Protein AF-A0A6J6ZV32-F1 (afdb_monomer)

Solvent-accessible surface area (backbone atoms only — not comparable to full-atom values): 4642 Å² total; per-residue (Å²): 130,64,74,70,56,54,60,54,51,53,28,54,50,53,53,48,53,44,52,54,50,52,56,52,41,56,70,70,35,45,77,37,81,90,78,70,41,52,41,60,51,74,67,43,51,54,53,49,52,53,45,48,52,60,45,57,82,42,48,98,61,46,76,59,66,82,54,54,47,62,52,54,53,50,52,56,43,56,75,108

Nearest PDB structures (foldseek):
  3f4m-assembly1_A  TM=3.325E-01  e=4.556E+00  Homo sapiens

Structure (mmCIF, N/CA/C/O backbone):
data_AF-A0A6J6ZV32-F1
#
_entry.id   AF-A0A6J6ZV32-F1
#
loop_
_atom_site.group_PDB
_atom_site.id
_atom_site.type_symbol
_atom_site.label_atom_id
_atom_site.label_alt_id
_atom_site.label_comp_id
_atom_site.label_asym_id
_atom_site.label_entity_id
_atom_s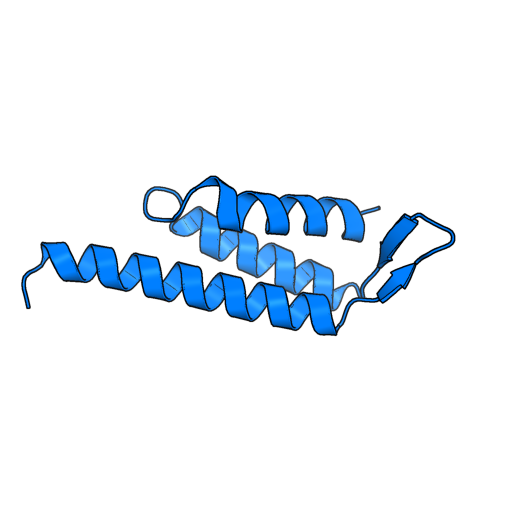ite.label_seq_id
_atom_site.pdbx_PDB_ins_code
_atom_site.Cartn_x
_atom_site.Cartn_y
_atom_site.Cartn_z
_atom_site.occupancy
_atom_site.B_iso_or_equiv
_atom_site.auth_seq_id
_atom_site.auth_comp_id
_atom_site.auth_asym_id
_atom_site.auth_atom_id
_atom_site.pdbx_PDB_model_num
ATOM 1 N N . MET A 1 1 ? 18.352 -7.512 -25.539 1.00 55.78 1 MET A N 1
ATOM 2 C CA . MET A 1 1 ? 17.136 -6.797 -25.095 1.00 55.78 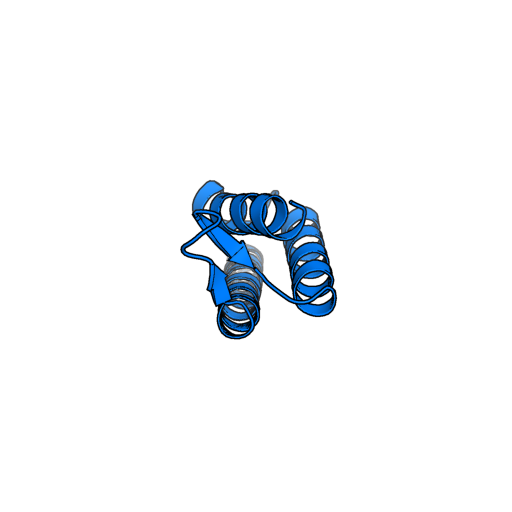1 MET A CA 1
ATOM 3 C C . MET A 1 1 ? 17.461 -5.309 -25.134 1.00 55.78 1 MET A C 1
ATOM 5 O O . MET A 1 1 ? 18.543 -4.956 -24.683 1.00 55.78 1 MET A O 1
ATOM 9 N N . ILE A 1 2 ? 16.639 -4.475 -25.776 1.00 67.81 2 ILE A N 1
ATOM 10 C CA . ILE A 1 2 ? 16.931 -3.041 -25.967 1.00 67.81 2 ILE A CA 1
ATOM 11 C C . ILE A 1 2 ? 16.945 -2.369 -24.585 1.00 67.81 2 ILE A C 1
ATOM 13 O O . ILE A 1 2 ? 15.979 -2.508 -23.840 1.00 67.81 2 ILE A O 1
ATOM 17 N N . SER A 1 3 ? 18.032 -1.679 -24.235 1.00 70.25 3 SER A N 1
ATOM 18 C CA . SER A 1 3 ? 18.271 -1.065 -22.912 1.00 70.25 3 SER A CA 1
ATOM 19 C C . SER A 1 3 ? 17.170 -0.098 -22.464 1.00 70.25 3 SER A C 1
ATOM 21 O O . SER A 1 3 ? 16.956 0.100 -21.269 1.00 70.25 3 SER A O 1
ATOM 23 N N . GLU A 1 4 ? 16.445 0.476 -23.419 1.00 67.56 4 GLU A N 1
ATOM 24 C CA . GLU A 1 4 ? 15.268 1.300 -23.174 1.00 67.56 4 GLU A CA 1
ATOM 25 C C . GLU A 1 4 ? 14.136 0.477 -22.547 1.00 67.56 4 GLU A C 1
ATOM 27 O O . GLU A 1 4 ? 13.604 0.889 -21.521 1.00 67.56 4 GLU A O 1
ATOM 32 N N . ILE A 1 5 ? 13.832 -0.717 -23.077 1.00 74.19 5 ILE A N 1
ATOM 33 C CA . ILE A 1 5 ? 12.761 -1.613 -22.594 1.00 74.19 5 ILE A CA 1
ATOM 34 C C . ILE A 1 5 ? 13.048 -2.112 -21.174 1.00 74.19 5 ILE A C 1
ATOM 36 O O . ILE A 1 5 ? 12.121 -2.247 -20.381 1.00 74.19 5 ILE A O 1
ATOM 40 N N . THR A 1 6 ? 14.316 -2.321 -20.811 1.00 79.56 6 THR A N 1
ATOM 41 C CA . THR A 1 6 ? 14.704 -2.751 -19.457 1.00 79.56 6 THR A CA 1
ATOM 42 C C . THR A 1 6 ? 14.231 -1.771 -18.384 1.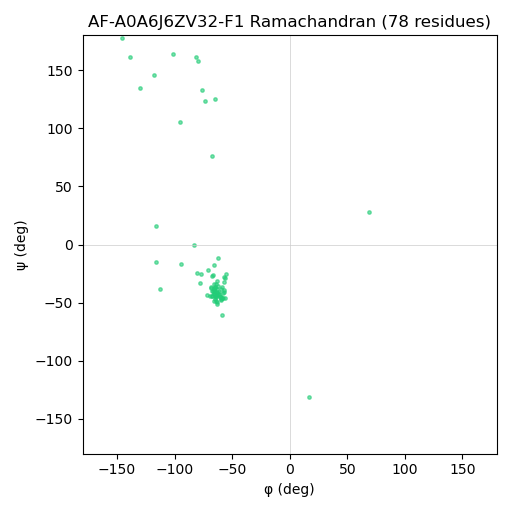00 79.56 6 THR A C 1
ATOM 44 O O . THR A 1 6 ? 13.685 -2.197 -17.371 1.00 79.56 6 THR A O 1
ATOM 47 N N . LYS A 1 7 ? 14.358 -0.461 -18.632 1.00 74.12 7 LYS A N 1
ATOM 48 C CA . LYS A 1 7 ? 13.873 0.566 -17.698 1.00 74.12 7 LYS A CA 1
ATOM 49 C C . LYS A 1 7 ? 12.355 0.546 -17.574 1.00 74.12 7 LYS A C 1
ATOM 51 O O . LYS A 1 7 ? 11.836 0.823 -16.504 1.00 74.12 7 LYS A O 1
ATOM 56 N N . TRP A 1 8 ? 11.636 0.233 -18.651 1.00 75.62 8 TRP A N 1
ATOM 57 C CA . TRP A 1 8 ? 10.182 0.065 -18.605 1.00 75.62 8 TRP A CA 1
ATOM 58 C C . TRP A 1 8 ? 9.783 -1.187 -17.825 1.00 75.62 8 TRP A C 1
ATOM 60 O O . TRP A 1 8 ? 8.901 -1.111 -16.981 1.00 75.62 8 TRP A O 1
ATOM 70 N N . LEU A 1 9 ? 10.461 -2.314 -18.043 1.00 80.50 9 LEU A N 1
ATOM 71 C CA . LEU A 1 9 ? 10.205 -3.560 -17.315 1.00 80.50 9 LEU A CA 1
ATOM 72 C C . LEU A 1 9 ? 10.408 -3.402 -15.808 1.00 80.50 9 LEU A C 1
ATOM 74 O O . LEU A 1 9 ? 9.546 -3.814 -15.041 1.00 80.50 9 LEU A O 1
ATOM 78 N N . GLU A 1 10 ? 11.497 -2.757 -15.391 1.00 80.81 10 GLU A N 1
ATOM 79 C CA . GLU A 1 10 ? 11.771 -2.478 -13.977 1.00 80.81 10 GLU A CA 1
ATOM 80 C C . GLU A 1 10 ? 10.630 -1.677 -13.325 1.00 80.81 10 GLU A C 1
ATOM 82 O O . GLU A 1 10 ? 10.192 -1.999 -12.225 1.00 80.81 10 GLU A O 1
ATOM 87 N N . LYS A 1 11 ? 10.056 -0.706 -14.047 1.00 77.25 11 LYS A N 1
ATOM 88 C CA . LYS A 1 11 ? 8.899 0.078 -13.581 1.00 77.25 11 LYS A CA 1
ATOM 89 C C . LYS A 1 11 ? 7.660 -0.774 -13.356 1.00 77.25 11 LYS A C 1
ATOM 91 O O . LYS A 1 11 ? 7.019 -0.658 -12.318 1.00 77.25 11 LYS A O 1
ATOM 96 N N . TYR A 1 12 ? 7.307 -1.604 -14.335 1.00 80.75 12 TYR A N 1
ATOM 97 C CA . TYR A 1 12 ? 6.133 -2.470 -14.228 1.00 80.75 12 TYR A CA 1
ATOM 98 C C . TYR A 1 12 ? 6.297 -3.512 -13.122 1.00 80.75 12 TYR A C 1
ATOM 100 O O . TYR A 1 12 ? 5.327 -3.809 -12.432 1.00 80.75 12 TYR A O 1
ATOM 108 N N . LEU A 1 13 ? 7.513 -4.034 -12.934 1.00 85.75 13 LEU A N 1
ATOM 109 C CA . LEU A 1 13 ? 7.816 -4.966 -11.851 1.00 85.75 13 LEU A CA 1
ATOM 110 C C . LEU A 1 13 ? 7.625 -4.302 -10.490 1.00 85.75 13 LEU A C 1
ATOM 112 O O . LEU A 1 13 ? 6.854 -4.814 -9.689 1.00 85.75 13 LEU A O 1
ATOM 116 N N . ILE A 1 14 ? 8.224 -3.130 -10.266 1.00 84.25 14 ILE A N 1
ATOM 117 C CA . ILE A 1 14 ? 8.093 -2.414 -8.990 1.00 84.25 14 ILE A CA 1
ATOM 118 C C . ILE A 1 14 ? 6.635 -2.014 -8.737 1.00 84.25 14 ILE A C 1
ATOM 120 O O . ILE A 1 14 ? 6.123 -2.211 -7.641 1.00 84.25 14 ILE A O 1
ATOM 124 N N . GLY A 1 15 ? 5.928 -1.503 -9.749 1.00 83.19 15 GLY A N 1
ATOM 125 C CA . GLY A 1 15 ? 4.512 -1.158 -9.610 1.00 83.19 15 GLY A CA 1
ATOM 126 C C . GLY A 1 15 ? 3.648 -2.378 -9.280 1.00 83.19 15 GLY A C 1
ATOM 127 O O . GLY A 1 15 ? 2.776 -2.304 -8.419 1.00 83.19 15 GLY A O 1
ATOM 128 N N . GLY A 1 16 ? 3.923 -3.518 -9.918 1.00 85.75 16 GLY A N 1
ATOM 129 C CA . GLY A 1 16 ? 3.260 -4.787 -9.627 1.00 85.75 16 GLY A CA 1
ATOM 130 C C . GLY A 1 16 ? 3.557 -5.301 -8.218 1.00 85.75 16 GLY A C 1
ATOM 131 O O . GLY A 1 16 ? 2.632 -5.696 -7.514 1.00 85.75 16 GLY A O 1
ATOM 132 N N . GLU A 1 17 ? 4.817 -5.253 -7.783 1.00 87.88 17 GLU A N 1
ATOM 133 C CA . GLU A 1 17 ? 5.233 -5.612 -6.421 1.00 87.88 17 GLU A CA 1
ATOM 134 C C . GLU A 1 17 ? 4.502 -4.765 -5.379 1.00 87.88 17 GLU A C 1
ATOM 136 O O . GLU A 1 17 ? 3.943 -5.307 -4.425 1.00 87.88 17 GLU A O 1
ATOM 141 N N . VAL A 1 18 ? 4.434 -3.450 -5.598 1.00 86.88 18 VAL A N 1
ATOM 142 C CA . VAL A 1 18 ? 3.753 -2.530 -4.685 1.00 86.88 18 VAL A CA 1
ATOM 143 C C . VAL A 1 18 ? 2.243 -2.785 -4.651 1.00 86.88 18 VAL A C 1
ATOM 145 O O . VAL A 1 18 ? 1.664 -2.827 -3.569 1.00 86.88 18 VAL A O 1
ATOM 148 N N . LEU A 1 19 ? 1.598 -3.033 -5.797 1.00 86.00 19 LEU A N 1
ATOM 149 C CA . LEU A 1 19 ? 0.170 -3.377 -5.852 1.00 86.00 19 LEU A CA 1
ATOM 150 C C . LEU A 1 19 ? -0.145 -4.699 -5.139 1.00 86.00 19 LEU A C 1
ATOM 152 O O . LEU A 1 19 ? -1.145 -4.801 -4.426 1.00 86.00 19 LEU A O 1
ATOM 156 N N . VAL A 1 20 ? 0.706 -5.714 -5.310 1.00 90.06 20 VAL A N 1
ATOM 157 C CA . VAL A 1 20 ? 0.566 -6.992 -4.599 1.00 90.06 20 VAL A CA 1
ATOM 158 C C . VAL A 1 20 ? 0.742 -6.785 -3.095 1.00 90.06 20 VAL A C 1
ATOM 160 O O . VAL A 1 20 ? -0.064 -7.307 -2.324 1.00 90.06 20 VAL A O 1
ATOM 163 N N . GLY A 1 21 ? 1.741 -6.001 -2.683 1.00 89.38 21 GLY A N 1
ATOM 164 C CA . GLY A 1 21 ? 1.974 -5.643 -1.285 1.00 89.38 21 GLY A CA 1
ATOM 165 C C . GLY A 1 21 ? 0.785 -4.907 -0.668 1.00 89.38 21 GLY A C 1
ATOM 166 O O . GLY A 1 21 ? 0.293 -5.319 0.379 1.00 89.38 21 GLY A O 1
ATOM 167 N N . LEU A 1 22 ? 0.243 -3.899 -1.356 1.00 88.25 22 LEU A N 1
ATOM 168 C CA . LEU A 1 22 ? -0.955 -3.175 -0.922 1.00 88.25 22 LEU A CA 1
ATOM 169 C C . LEU A 1 22 ? -2.135 -4.133 -0.704 1.00 88.25 22 LEU A C 1
ATOM 171 O O . LEU A 1 22 ? -2.800 -4.087 0.327 1.00 88.25 22 LEU A O 1
ATOM 175 N N . GLY A 1 23 ? -2.363 -5.050 -1.648 1.00 88.50 23 GLY A N 1
ATOM 176 C CA . GLY A 1 23 ? -3.407 -6.065 -1.527 1.00 88.50 23 GLY A CA 1
ATOM 177 C C . GLY A 1 23 ? -3.192 -7.033 -0.357 1.00 88.50 23 GLY A C 1
ATOM 178 O O . GLY A 1 23 ? -4.164 -7.520 0.218 1.00 88.50 23 GLY A O 1
ATOM 179 N N . GLN A 1 24 ? -1.943 -7.322 0.013 1.00 90.69 24 GLN A N 1
ATOM 180 C CA . GLN A 1 24 ? -1.627 -8.137 1.190 1.00 90.69 24 GLN A CA 1
ATOM 181 C C . GLN A 1 24 ? -1.910 -7.386 2.489 1.00 90.69 24 GLN A C 1
ATOM 183 O O . GLN A 1 24 ? -2.526 -7.967 3.380 1.00 90.69 24 GLN A O 1
ATOM 188 N N . VAL A 1 25 ? -1.531 -6.109 2.573 1.00 89.94 25 VAL A N 1
ATOM 189 C CA . VAL A 1 25 ? -1.813 -5.284 3.754 1.00 89.94 25 VAL A CA 1
ATOM 190 C C . VAL A 1 25 ? -3.321 -5.110 3.937 1.00 89.94 25 VAL A C 1
ATOM 192 O O . VAL A 1 25 ? -3.849 -5.383 5.010 1.00 89.94 25 VAL A O 1
ATOM 195 N N . LEU A 1 26 ? -4.051 -4.808 2.859 1.00 88.12 26 LEU A N 1
ATOM 196 C CA . LEU A 1 26 ? -5.514 -4.697 2.882 1.00 88.12 26 LEU A CA 1
ATOM 197 C C . LEU A 1 26 ? -6.223 -5.965 3.372 1.00 88.12 26 LEU A C 1
ATOM 199 O O . LEU A 1 26 ? -7.273 -5.865 4.000 1.00 88.12 26 LEU A O 1
ATOM 203 N N . LYS A 1 27 ? -5.673 -7.159 3.108 1.00 88.12 27 LYS A N 1
ATOM 204 C CA . LYS A 1 27 ? -6.222 -8.418 3.645 1.00 88.12 27 LYS A CA 1
ATOM 205 C C . LYS A 1 27 ? -6.071 -8.540 5.163 1.00 88.12 27 LYS A C 1
ATOM 207 O O . LYS A 1 27 ? -6.844 -9.280 5.766 1.00 88.12 27 LYS A O 1
ATOM 212 N N . GLY A 1 28 ? -5.065 -7.891 5.748 1.00 83.31 28 GLY A N 1
ATOM 213 C CA . GLY A 1 28 ? -4.857 -7.821 7.196 1.00 83.31 28 GLY A CA 1
ATOM 214 C C . GLY A 1 28 ? -5.742 -6.774 7.873 1.00 83.31 28 GLY A C 1
ATOM 215 O O . GLY A 1 28 ? -6.071 -6.909 9.051 1.00 83.31 28 GLY A O 1
ATOM 216 N N . CYS A 1 29 ? -6.183 -5.763 7.123 1.00 88.81 29 CYS A N 1
ATOM 217 C CA . CYS A 1 29 ? -7.039 -4.706 7.635 1.00 88.81 29 CYS A CA 1
ATOM 218 C C . CYS A 1 29 ? -8.519 -5.118 7.733 1.00 88.81 29 CYS A C 1
ATOM 220 O O . CYS A 1 29 ? -9.006 -6.018 7.052 1.00 88.81 29 CYS A O 1
ATOM 222 N N . THR A 1 30 ? -9.266 -4.414 8.582 1.00 90.12 30 THR A N 1
ATOM 223 C CA . THR A 1 30 ? -10.713 -4.579 8.760 1.00 90.12 30 THR A CA 1
ATOM 224 C C . THR A 1 30 ? -11.405 -3.225 8.686 1.00 90.12 30 THR A C 1
ATOM 226 O O . THR A 1 30 ? -10.975 -2.262 9.320 1.00 90.12 30 THR A O 1
ATOM 229 N N . PHE A 1 31 ? -12.506 -3.149 7.939 1.00 87.19 31 PHE A N 1
ATOM 230 C CA . PHE A 1 31 ? -13.333 -1.948 7.892 1.00 87.19 31 PHE A CA 1
ATOM 231 C C . PHE A 1 31 ? -14.132 -1.785 9.191 1.00 87.19 31 PHE A C 1
ATOM 233 O O . PHE A 1 31 ? -14.893 -2.674 9.578 1.00 87.19 31 PHE A O 1
ATOM 240 N N . ASN A 1 32 ? -13.971 -0.642 9.853 1.00 86.62 32 ASN A N 1
ATOM 241 C CA . ASN A 1 32 ? -14.717 -0.274 11.045 1.00 86.62 32 ASN A CA 1
ATOM 242 C C . ASN A 1 32 ? -15.923 0.591 10.648 1.00 86.62 32 ASN A C 1
ATOM 244 O O . ASN A 1 32 ? -15.775 1.771 10.334 1.00 86.62 32 ASN A O 1
ATOM 248 N N . SER A 1 33 ? -17.125 0.011 10.691 1.00 85.81 33 SER A N 1
ATOM 249 C CA . SER A 1 33 ? -18.370 0.695 10.316 1.00 85.81 33 SER A CA 1
ATOM 250 C C . SER A 1 33 ? -18.760 1.844 11.245 1.00 85.81 33 SER A C 1
ATOM 252 O O . SER A 1 33 ? -19.445 2.761 10.802 1.00 85.81 33 SER A O 1
ATOM 254 N N . ASP A 1 34 ? -18.328 1.813 12.506 1.00 84.88 34 ASP A N 1
ATOM 255 C CA . ASP A 1 34 ? -18.671 2.841 13.496 1.00 84.88 34 ASP A CA 1
ATOM 256 C C . ASP A 1 34 ? -17.827 4.106 13.304 1.00 84.88 34 ASP A C 1
ATOM 258 O O . ASP A 1 34 ? -18.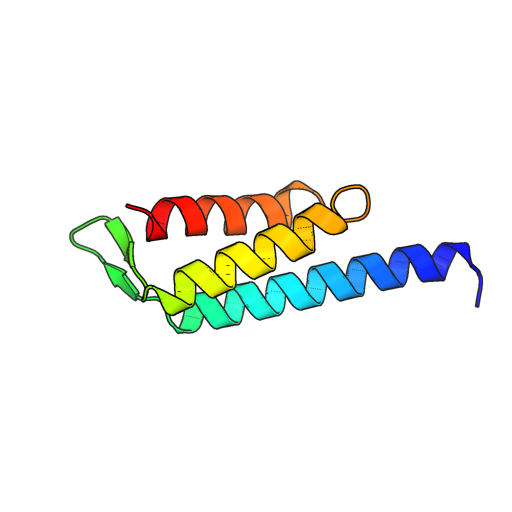296 5.219 13.536 1.00 84.88 34 ASP A O 1
ATOM 262 N N . LYS A 1 35 ? -16.576 3.932 12.864 1.00 79.44 35 LYS A N 1
ATOM 263 C CA . LYS A 1 35 ? -15.642 5.026 12.561 1.00 79.44 35 LYS A CA 1
ATOM 264 C C . LYS A 1 35 ? -15.634 5.428 11.085 1.00 79.44 35 LYS A C 1
ATOM 266 O O . LYS A 1 35 ? -15.155 6.509 10.762 1.00 79.44 35 LYS A O 1
ATOM 271 N N . GLY A 1 36 ? -16.160 4.577 10.204 1.00 83.06 36 GLY A N 1
ATOM 272 C CA . GLY A 1 36 ? -16.178 4.801 8.761 1.00 83.06 36 GLY A CA 1
ATOM 273 C C . GLY A 1 36 ? -14.795 4.739 8.107 1.00 83.06 36 GLY A C 1
ATOM 274 O O . GLY A 1 36 ? -14.593 5.402 7.096 1.00 83.06 36 GLY A O 1
ATOM 275 N N . CYS A 1 37 ? -13.852 3.980 8.674 1.00 83.88 37 CYS A N 1
ATOM 276 C CA . CYS A 1 37 ? -12.476 3.875 8.179 1.00 83.88 37 CYS A CA 1
ATOM 277 C C . CYS A 1 37 ? -11.947 2.438 8.224 1.00 83.88 37 CYS A C 1
ATOM 279 O O . CYS A 1 37 ? -12.468 1.576 8.944 1.00 83.88 37 CYS A O 1
ATOM 281 N N . ILE A 1 38 ? -10.893 2.173 7.458 1.00 86.25 38 ILE A N 1
ATOM 282 C CA . ILE A 1 38 ? -10.121 0.940 7.545 1.00 86.25 38 ILE A CA 1
ATOM 283 C C . ILE A 1 38 ? -9.217 1.008 8.778 1.00 86.25 38 ILE A C 1
ATOM 285 O O . ILE A 1 38 ? -8.534 1.992 9.031 1.00 86.25 38 ILE A O 1
ATOM 289 N N . THR A 1 39 ? -9.212 -0.071 9.555 1.00 84.94 39 THR A N 1
ATOM 290 C CA . THR A 1 39 ? -8.352 -0.236 10.729 1.00 84.94 39 THR A CA 1
ATOM 291 C C . THR A 1 39 ? -7.415 -1.414 10.517 1.00 84.94 39 THR A C 1
ATOM 293 O O . THR A 1 39 ? -7.780 -2.404 9.881 1.00 84.94 39 THR A O 1
ATOM 296 N N . GLY A 1 40 ? -6.204 -1.319 11.048 1.00 86.50 40 GLY A N 1
ATOM 297 C CA . GLY A 1 40 ? -5.180 -2.347 10.922 1.00 86.50 40 GLY A CA 1
ATOM 298 C C . GLY A 1 40 ? -4.323 -2.416 12.174 1.00 86.50 40 GLY A C 1
ATOM 299 O O . GLY A 1 40 ? -4.508 -1.668 13.136 1.00 86.50 40 GLY A O 1
ATOM 300 N N . THR A 1 41 ? -3.391 -3.352 12.173 1.00 88.25 41 THR A N 1
ATOM 301 C CA . THR A 1 41 ? -2.387 -3.478 13.222 1.00 88.25 41 THR A CA 1
ATOM 302 C C . THR A 1 41 ? -1.230 -2.501 12.981 1.00 88.25 41 THR A C 1
ATOM 304 O O . THR A 1 41 ? -1.001 -2.079 11.847 1.00 88.25 41 THR A O 1
ATOM 307 N N . PRO A 1 42 ? -0.414 -2.190 14.004 1.00 86.44 42 PRO A N 1
ATOM 308 C CA . PRO A 1 42 ? 0.814 -1.419 13.803 1.00 86.44 42 PRO A CA 1
ATOM 309 C C . PRO A 1 42 ? 1.766 -2.047 12.770 1.00 86.44 42 PRO A C 1
ATOM 311 O O . PRO A 1 42 ? 2.500 -1.337 12.091 1.00 86.44 42 PRO A O 1
ATOM 314 N N . ALA A 1 43 ? 1.736 -3.377 12.620 1.00 86.38 43 ALA A N 1
ATOM 315 C CA . ALA A 1 43 ? 2.528 -4.074 11.611 1.00 86.38 43 ALA A CA 1
ATOM 316 C C . ALA A 1 43 ? 2.045 -3.775 10.181 1.00 86.38 43 ALA A C 1
ATOM 318 O O . ALA A 1 43 ? 2.873 -3.631 9.283 1.00 86.38 43 ALA A O 1
ATOM 319 N N . ASP A 1 44 ? 0.731 -3.632 9.980 1.00 86.94 44 ASP A N 1
ATOM 320 C CA . ASP A 1 44 ? 0.140 -3.255 8.689 1.00 86.94 44 ASP A CA 1
ATOM 321 C C . ASP A 1 44 ? 0.564 -1.837 8.293 1.00 86.94 44 ASP A C 1
ATOM 323 O O . ASP A 1 44 ? 0.937 -1.591 7.146 1.00 86.94 44 ASP A O 1
ATOM 327 N N . GLN A 1 45 ? 0.594 -0.923 9.266 1.00 85.56 45 GLN A N 1
ATOM 328 C CA . GLN A 1 45 ? 1.055 0.447 9.059 1.00 85.56 45 GLN A CA 1
ATOM 329 C C . GLN A 1 45 ? 2.540 0.497 8.669 1.00 85.56 45 GLN A C 1
ATOM 331 O O . GLN A 1 45 ? 2.883 1.106 7.657 1.00 85.56 45 GLN A O 1
ATOM 336 N N . SER A 1 46 ? 3.418 -0.205 9.395 1.00 86.94 46 SER A N 1
ATOM 337 C CA . SER A 1 46 ? 4.844 -0.270 9.040 1.00 86.94 46 SER A CA 1
ATOM 338 C C . SER A 1 46 ? 5.087 -0.913 7.669 1.00 86.94 46 SER A C 1
ATOM 340 O O . SER A 1 46 ? 5.984 -0.495 6.938 1.00 86.94 46 SER A O 1
ATOM 342 N N . ALA A 1 47 ? 4.288 -1.916 7.288 1.00 87.75 47 ALA A N 1
ATOM 343 C CA . ALA A 1 47 ? 4.371 -2.522 5.960 1.00 87.75 47 ALA A CA 1
ATOM 344 C C . ALA A 1 47 ? 3.969 -1.535 4.850 1.00 87.75 47 ALA A C 1
ATOM 346 O O . ALA A 1 47 ? 4.613 -1.494 3.801 1.00 87.75 47 ALA A O 1
ATOM 347 N N . LEU A 1 48 ? 2.947 -0.708 5.085 1.00 87.69 48 LEU A N 1
ATOM 348 C CA . LEU A 1 48 ? 2.530 0.356 4.168 1.00 87.69 48 LEU A CA 1
ATOM 349 C C . LEU A 1 48 ? 3.571 1.460 4.014 1.00 87.69 48 LEU A C 1
ATOM 351 O O . LEU A 1 48 ? 3.829 1.894 2.892 1.00 87.69 48 LEU A O 1
ATOM 355 N N . GLU A 1 49 ? 4.196 1.885 5.109 1.00 87.12 49 GLU A N 1
ATOM 356 C CA . GLU A 1 49 ? 5.278 2.874 5.075 1.00 87.12 49 GLU A CA 1
ATOM 357 C C . GLU A 1 49 ? 6.463 2.369 4.240 1.00 87.12 49 GLU A C 1
ATOM 359 O O . GLU A 1 49 ? 6.936 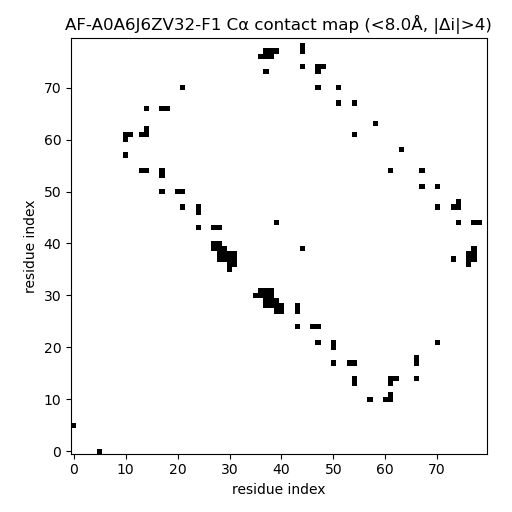3.082 3.355 1.00 87.12 49 GLU A O 1
ATOM 364 N N . ALA A 1 50 ? 6.861 1.104 4.415 1.00 88.25 50 ALA A N 1
ATOM 365 C CA . ALA A 1 50 ? 7.917 0.486 3.614 1.00 88.25 50 ALA A CA 1
ATOM 366 C C . ALA A 1 50 ? 7.557 0.394 2.116 1.00 88.25 50 ALA A C 1
ATOM 368 O O . ALA A 1 50 ? 8.408 0.617 1.251 1.00 88.25 50 ALA A O 1
ATOM 369 N N . LEU A 1 51 ? 6.294 0.093 1.784 1.00 87.50 51 LEU A N 1
ATOM 370 C CA . LEU A 1 51 ? 5.811 0.094 0.397 1.00 87.50 51 LEU A CA 1
ATOM 371 C C . LEU A 1 51 ? 5.833 1.501 -0.212 1.00 87.50 51 LEU A C 1
ATOM 373 O O . LEU A 1 51 ? 6.181 1.655 -1.385 1.00 87.50 51 LEU A O 1
ATOM 377 N N . ASN A 1 52 ? 5.502 2.524 0.577 1.00 84.56 52 ASN A N 1
ATOM 378 C CA . ASN A 1 52 ? 5.546 3.915 0.145 1.00 84.56 52 ASN A CA 1
ATOM 379 C C . ASN A 1 52 ? 6.987 4.388 -0.098 1.00 84.56 52 ASN A C 1
ATOM 381 O O . ASN A 1 52 ? 7.269 4.984 -1.134 1.00 84.56 52 ASN A O 1
ATOM 385 N N . GLU A 1 53 ? 7.926 4.066 0.794 1.00 85.81 53 GLU A N 1
ATOM 386 C CA . GLU A 1 53 ? 9.353 4.348 0.585 1.00 85.81 53 GLU A CA 1
ATOM 387 C C . GLU A 1 53 ? 9.871 3.677 -0.691 1.00 85.81 53 GLU A C 1
ATOM 389 O O . GLU A 1 53 ? 10.484 4.332 -1.539 1.00 85.81 53 GLU A O 1
ATOM 394 N N . ARG A 1 54 ? 9.527 2.398 -0.890 1.00 82.56 54 ARG A N 1
ATOM 395 C CA . ARG A 1 54 ? 9.887 1.643 -2.095 1.00 82.56 54 ARG A CA 1
ATOM 396 C C . ARG A 1 54 ? 9.332 2.281 -3.369 1.00 82.56 54 ARG A C 1
ATOM 398 O O . ARG A 1 54 ? 10.007 2.304 -4.397 1.00 82.56 54 ARG A O 1
ATOM 405 N N . LEU A 1 55 ? 8.116 2.815 -3.312 1.00 80.75 55 LEU A N 1
ATOM 406 C CA . LE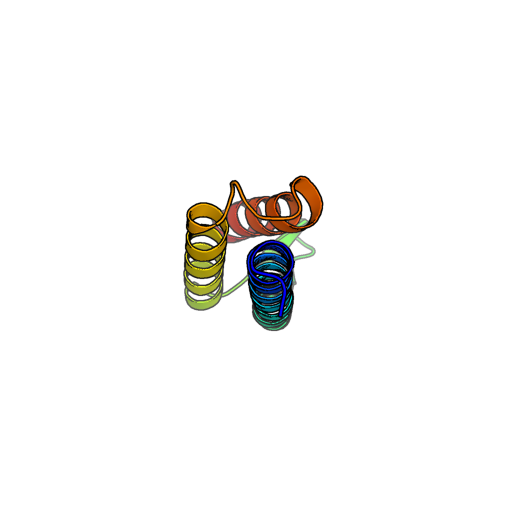U A 1 55 ? 7.514 3.553 -4.418 1.00 80.75 55 LEU A CA 1
ATOM 407 C C . LEU A 1 55 ? 8.244 4.887 -4.666 1.00 80.75 55 LEU A C 1
ATOM 409 O O . LEU A 1 55 ? 8.553 5.220 -5.813 1.00 80.75 55 LEU A O 1
ATOM 413 N N . LEU A 1 56 ? 8.556 5.637 -3.603 1.00 78.00 56 LEU A N 1
ATOM 414 C CA . LEU A 1 56 ? 9.195 6.955 -3.664 1.00 78.00 56 LEU A CA 1
ATOM 415 C C . LEU A 1 56 ? 10.623 6.901 -4.224 1.00 78.00 56 LEU A C 1
ATOM 417 O O . LEU A 1 56 ? 11.000 7.769 -5.017 1.00 78.00 56 LEU A O 1
ATOM 421 N N . GLU A 1 57 ? 11.394 5.863 -3.896 1.00 78.50 57 GLU A N 1
ATOM 422 C CA . GLU A 1 57 ? 12.722 5.614 -4.481 1.00 78.50 57 GLU A CA 1
ATOM 423 C C . GLU A 1 57 ? 12.675 5.510 -6.015 1.00 78.50 57 GLU A C 1
ATOM 425 O O . GLU A 1 57 ? 13.623 5.876 -6.716 1.00 78.50 57 GLU A O 1
ATOM 430 N N . HIS A 1 58 ? 11.534 5.079 -6.555 1.00 72.25 58 HIS A N 1
ATOM 431 C CA . HIS A 1 58 ? 11.318 4.845 -7.977 1.00 72.25 58 HIS A CA 1
ATOM 432 C C . HIS A 1 58 ? 10.254 5.784 -8.585 1.00 72.25 58 HIS A C 1
ATOM 434 O O . HIS A 1 58 ? 9.807 5.579 -9.716 1.00 72.25 58 HIS A O 1
ATOM 440 N N . ARG A 1 59 ? 9.900 6.878 -7.891 1.00 63.44 59 ARG A N 1
ATOM 441 C CA . ARG A 1 59 ? 8.779 7.783 -8.222 1.00 63.44 59 ARG A CA 1
ATOM 442 C C . ARG A 1 59 ? 8.838 8.402 -9.614 1.00 63.44 59 ARG A C 1
ATOM 444 O O . ARG A 1 59 ? 7.842 8.451 -10.323 1.00 63.44 59 ARG A O 1
ATOM 451 N N . LYS A 1 60 ? 10.029 8.821 -10.065 1.00 59.19 60 LYS A N 1
ATOM 452 C CA . LYS A 1 60 ? 10.239 9.369 -11.429 1.00 59.19 60 LYS A CA 1
ATOM 453 C C . LYS A 1 60 ? 9.930 8.360 -12.538 1.00 59.19 60 LYS A C 1
ATOM 455 O O . LYS A 1 60 ? 9.914 8.709 -13.718 1.00 59.19 60 LYS A O 1
ATOM 460 N N . ASN A 1 61 ? 9.757 7.101 -12.160 1.00 53.78 61 ASN A N 1
ATOM 461 C CA . ASN A 1 61 ? 9.703 5.970 -13.045 1.00 53.78 61 ASN A CA 1
ATOM 462 C C . ASN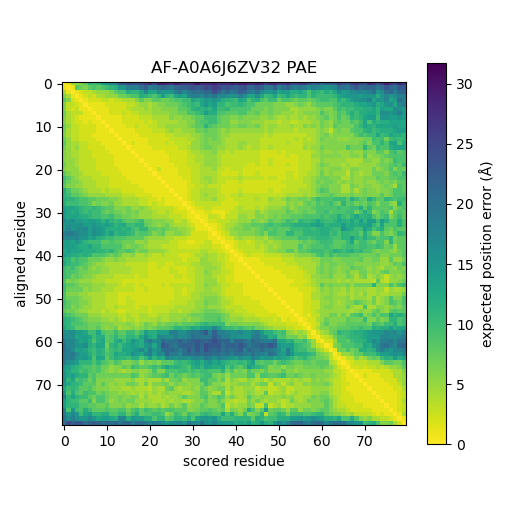 A 1 61 ? 8.331 5.262 -13.010 1.00 53.78 61 ASN A C 1
ATOM 464 O O . ASN A 1 61 ? 8.036 4.562 -13.968 1.00 53.78 61 ASN A O 1
ATOM 468 N N . LEU A 1 62 ? 7.451 5.495 -12.034 1.00 59.25 62 LEU A N 1
ATOM 469 C CA . LEU A 1 62 ? 6.226 4.702 -11.833 1.00 59.25 62 LEU A CA 1
ATOM 470 C C . LEU A 1 62 ? 4.926 5.354 -12.342 1.00 59.25 62 LEU A C 1
ATOM 472 O O . LEU A 1 62 ? 4.871 6.545 -12.642 1.00 59.25 62 LEU A O 1
ATOM 476 N N . PHE A 1 63 ? 3.883 4.525 -12.470 1.00 61.31 63 PHE A N 1
ATOM 477 C CA . PHE A 1 63 ? 2.530 4.875 -12.918 1.00 61.31 63 PHE A CA 1
ATOM 478 C C . PHE A 1 63 ? 1.794 5.775 -11.912 1.00 61.31 63 PHE A C 1
ATOM 480 O O . PHE A 1 63 ? 0.923 5.287 -11.208 1.00 61.31 63 PHE A O 1
ATOM 487 N N . GLY A 1 64 ? 2.145 7.066 -11.876 1.00 62.56 64 GLY A N 1
ATOM 488 C CA . GLY A 1 64 ? 1.450 8.184 -11.207 1.00 62.56 64 GLY A CA 1
ATOM 489 C C . GLY A 1 64 ? 0.394 7.861 -10.130 1.00 62.56 64 GLY A C 1
ATOM 490 O O . GLY A 1 64 ? 0.628 7.091 -9.200 1.00 62.56 64 GLY A O 1
ATOM 491 N N . ASP A 1 65 ? -0.778 8.493 -10.243 1.00 66.50 65 ASP A N 1
ATOM 492 C CA . ASP A 1 65 ? -1.802 8.536 -9.183 1.00 66.50 65 ASP A CA 1
ATOM 493 C C . ASP A 1 65 ? -2.450 7.178 -8.853 1.00 66.50 65 ASP A C 1
ATOM 495 O O . ASP A 1 65 ? -3.051 7.021 -7.794 1.00 66.50 65 ASP A O 1
ATOM 499 N N . GLN A 1 66 ? -2.336 6.174 -9.730 1.00 67.75 66 GLN A N 1
ATOM 500 C CA . GLN A 1 66 ? -3.054 4.898 -9.585 1.00 67.75 66 GLN A CA 1
ATOM 501 C C . GLN A 1 66 ? -2.523 4.015 -8.447 1.00 67.75 66 GLN A C 1
ATOM 503 O O . GLN A 1 66 ? -3.241 3.134 -7.980 1.00 67.75 66 GLN A O 1
ATOM 508 N N . ILE A 1 67 ? -1.276 4.234 -8.022 1.00 71.56 67 ILE A N 1
ATOM 509 C CA . ILE A 1 67 ? -0.652 3.521 -6.898 1.00 71.56 67 ILE A CA 1
ATOM 510 C C . ILE A 1 67 ? -0.406 4.486 -5.733 1.00 71.56 67 ILE A C 1
ATOM 512 O O . ILE A 1 67 ? -0.637 4.124 -4.581 1.00 71.56 67 ILE A O 1
ATOM 516 N N . GLU A 1 68 ? -0.002 5.729 -6.026 1.00 75.88 68 GLU A N 1
ATOM 517 C CA . GLU A 1 68 ? 0.216 6.759 -5.002 1.00 75.88 68 GLU A CA 1
ATOM 518 C C . GLU A 1 68 ? -1.068 7.094 -4.228 1.00 75.88 68 GLU A C 1
ATOM 520 O O . GLU A 1 68 ? -1.017 7.217 -3.006 1.00 75.88 68 GLU A O 1
ATOM 525 N N . GLY A 1 69 ? -2.217 7.213 -4.906 1.00 79.12 69 GLY A N 1
ATOM 526 C CA . GLY A 1 69 ? -3.497 7.542 -4.268 1.00 79.12 69 GLY A CA 1
ATOM 527 C C . GLY A 1 69 ? -3.898 6.527 -3.192 1.00 79.12 69 GLY A C 1
ATOM 528 O O . GLY A 1 69 ? -3.954 6.899 -2.019 1.00 79.12 69 GLY A O 1
ATOM 529 N N . PRO A 1 70 ? -4.074 5.239 -3.546 1.0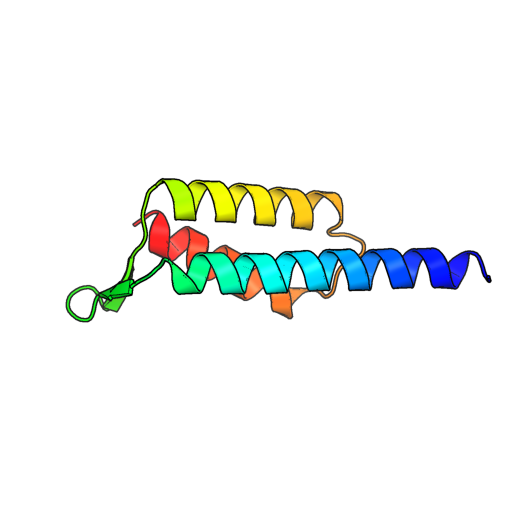0 81.81 70 PRO A N 1
ATOM 530 C CA . PRO A 1 70 ? -4.474 4.210 -2.588 1.00 81.81 70 PRO A CA 1
ATOM 531 C C . PRO A 1 70 ? -3.514 4.040 -1.404 1.00 81.81 70 PRO A C 1
ATOM 533 O O . PRO A 1 70 ? -3.966 3.795 -0.292 1.00 81.81 70 PRO A O 1
ATOM 536 N N . ILE A 1 71 ? -2.196 4.178 -1.610 1.00 81.50 71 ILE A N 1
ATOM 537 C CA . ILE A 1 71 ? -1.211 4.096 -0.517 1.00 81.50 71 ILE A CA 1
ATOM 538 C C . ILE A 1 71 ? -1.385 5.255 0.463 1.00 81.50 71 ILE A C 1
ATOM 540 O O . ILE A 1 71 ? -1.437 5.036 1.671 1.00 81.50 71 ILE A O 1
ATOM 544 N N . ASN A 1 72 ? -1.472 6.484 -0.048 1.00 82.44 72 ASN A N 1
ATOM 545 C CA . ASN A 1 72 ? -1.577 7.672 0.795 1.00 82.44 72 ASN A CA 1
ATOM 546 C C . ASN A 1 72 ? -2.900 7.703 1.570 1.00 82.44 72 ASN A C 1
ATOM 548 O O . ASN A 1 72 ? -2.905 8.058 2.748 1.00 82.44 72 ASN A O 1
ATOM 552 N N . GLU A 1 73 ? -4.000 7.301 0.928 1.00 85.25 73 GLU A N 1
ATOM 553 C CA . GLU A 1 73 ? -5.306 7.154 1.576 1.00 85.25 73 GLU A CA 1
ATOM 554 C C . GLU A 1 73 ? -5.232 6.136 2.721 1.00 85.25 73 GLU A C 1
ATOM 556 O O . GLU A 1 73 ? -5.627 6.447 3.844 1.00 85.25 73 GLU A O 1
ATOM 561 N N . LEU A 1 74 ? -4.624 4.965 2.490 1.00 81.88 74 LEU A N 1
ATOM 562 C CA . LEU A 1 74 ? -4.531 3.931 3.523 1.00 81.88 74 LEU A CA 1
ATOM 563 C C . LEU A 1 74 ? -3.617 4.319 4.693 1.00 81.88 74 LEU A C 1
ATOM 565 O O . LEU A 1 74 ? -3.932 4.005 5.838 1.00 81.88 74 LEU A O 1
ATOM 569 N N . ILE A 1 75 ? -2.504 5.015 4.435 1.00 84.12 75 ILE A N 1
ATOM 570 C CA . ILE A 1 75 ? -1.636 5.550 5.500 1.00 84.12 75 ILE A CA 1
ATOM 571 C C . ILE A 1 75 ? -2.419 6.525 6.384 1.00 84.12 75 ILE A C 1
ATOM 573 O O . ILE A 1 75 ? -2.325 6.456 7.610 1.00 84.12 75 ILE A O 1
ATOM 577 N N . ALA A 1 76 ? -3.195 7.426 5.775 1.00 85.00 76 ALA A N 1
ATOM 578 C CA . ALA A 1 76 ? -3.993 8.394 6.516 1.00 85.00 76 ALA A CA 1
ATOM 579 C C . ALA A 1 76 ? -5.065 7.704 7.376 1.00 85.00 76 ALA A C 1
ATOM 581 O O . ALA A 1 76 ? -5.260 8.082 8.532 1.00 85.00 76 ALA A O 1
ATOM 582 N N . GLU A 1 77 ? -5.717 6.668 6.844 1.00 81.12 77 GLU A N 1
ATOM 583 C CA . GLU A 1 77 ? -6.729 5.904 7.579 1.00 81.12 77 GLU A CA 1
ATOM 584 C C . GLU A 1 77 ? -6.142 5.097 8.745 1.00 81.12 77 GLU A C 1
ATOM 586 O O . GLU A 1 77 ? -6.736 5.071 9.821 1.00 81.12 77 GLU A O 1
ATOM 591 N N . LEU A 1 78 ? -4.964 4.488 8.572 1.00 76.31 78 LEU A N 1
ATOM 592 C CA . LEU A 1 78 ? -4.312 3.683 9.613 1.00 76.31 78 LEU A CA 1
ATOM 593 C C . LEU A 1 78 ? -3.622 4.514 10.704 1.00 76.31 78 LEU A C 1
ATOM 595 O O . LEU A 1 78 ? -3.451 4.025 11.818 1.00 76.31 78 LEU A O 1
ATOM 599 N N . GLY A 1 79 ? -3.216 5.749 10.401 1.00 63.28 79 GLY A N 1
ATOM 600 C CA . GLY A 1 79 ? -2.605 6.668 11.366 1.00 63.28 79 GLY A CA 1
ATOM 601 C C . GLY A 1 79 ? -3.597 7.449 12.241 1.00 63.28 79 GLY A C 1
ATOM 602 O O . GLY A 1 79 ? -3.150 8.266 13.051 1.00 63.28 79 GLY A O 1
ATOM 603 N N . SER A 1 80 ? -4.907 7.238 12.060 1.00 53.66 80 SER A N 1
ATOM 604 C CA . SER A 1 80 ? -6.013 7.949 12.731 1.00 53.66 80 SER A CA 1
ATOM 605 C C . SER A 1 80 ? -6.601 7.175 13.917 1.00 53.66 80 SER A C 1
ATOM 607 O O . SER A 1 80 ? -6.938 7.821 14.936 1.00 53.66 80 SER A O 1
#

Organism: NCBI:txid449393

Foldseek 3Di:
DPPVVVLLVVQVVLLVVLVVLLVVLQVQWDQDPVVRFIEHDVVSLVSLVVSVVSCVVCVVRYDPPPRVVSSVRNNVRHVD

Sequence (80 aa):
MISEITKWLEKYLIGGEVLVGLGQVLKGCTFNSDKGCITGTPADQSALEALNERLLEHRKNLFGDQIEGPINELIAELGS

pLDDT: mean 80.07, std 9.45, range [53.66, 90.69]

Secondary structure (DSSP, 8-state):
--HHHHHHHHHHHHHHHHHHHHHHHHHH-EEETTTTEEE--HHHHHHHHHHHHHHHHTGGGS-HHHHHHHHHHHHHHHT-

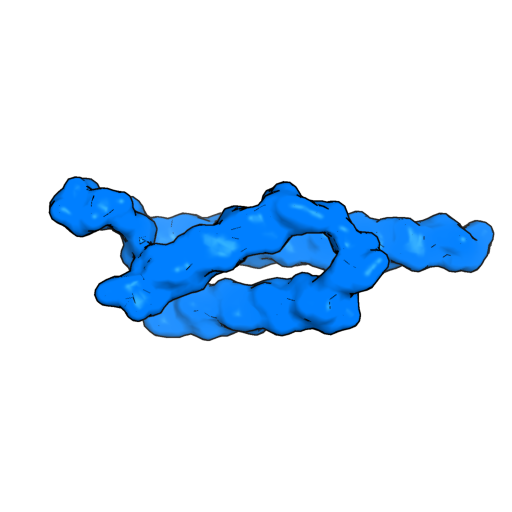Radius of gyration: 14.38 Å; Cα contacts (8 Å, |Δi|>4): 61; chains: 1; bounding box: 37×18×40 Å

Mean predicted aligned error: 7.03 Å